Protein AF-A0A524NQM2-F1 (afdb_monomer_lite)

Secondary structure (DSSP, 8-state):
------PEEEE-TTT--EEEE--SSTT--EEES-GGG--STTPEEEEEE-TTT--EEEEEEEPP---------

pLDDT: mean 73.67, std 14.21, range [38.16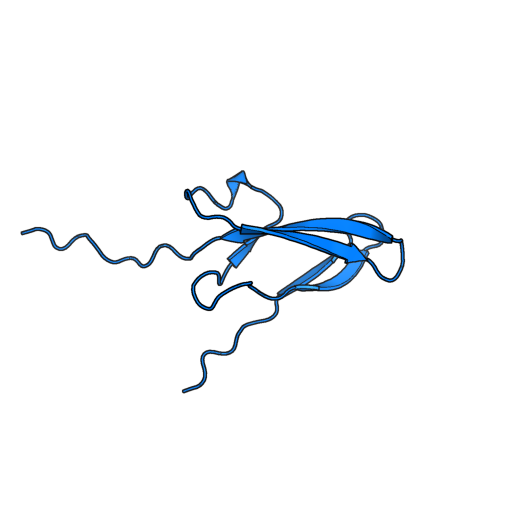, 88.88]

Sequence (73 aa):
MGINKKAKKYGCVKCGTPFEVHPPDDLHTTASRDEKACEIRGAVKMNYVCANCGATNTVHWCRRRSYSDSYHT

Foldseek 3Di:
DDPPQPFDWAQDPPHGNTDTDTDPDPQQNDKDQDPVVQVDPDWDWDWDQDPPPRDTRIITGHGPPPPDDDPDD

Structure (mmCIF, N/CA/C/O backbone):
data_AF-A0A524NQM2-F1
#
_entry.id   AF-A0A524NQM2-F1
#
loop_
_atom_site.group_PDB
_atom_site.id
_atom_site.type_symbol
_atom_site.label_atom_id
_atom_site.label_alt_id
_atom_site.label_comp_id
_atom_site.label_asym_id
_atom_site.label_entity_id
_atom_site.label_seq_id
_atom_site.pdbx_PDB_ins_code
_atom_site.Cartn_x
_atom_site.Cartn_y
_atom_site.Cartn_z
_atom_site.occupancy
_atom_site.B_iso_or_equiv
_atom_site.auth_seq_id
_atom_site.auth_comp_id
_atom_site.auth_asym_id
_atom_site.auth_atom_id
_atom_site.pdbx_PDB_model_num
ATOM 1 N N . MET A 1 1 ? 14.992 -22.735 -1.581 1.00 38.16 1 MET A N 1
ATOM 2 C CA . MET A 1 1 ? 14.728 -22.012 -0.317 1.00 38.16 1 MET A CA 1
ATOM 3 C C . MET A 1 1 ? 13.634 -20.983 -0.559 1.00 38.16 1 MET A C 1
ATOM 5 O O . MET A 1 1 ? 13.793 -20.168 -1.457 1.00 38.16 1 MET A O 1
ATOM 9 N N . GLY A 1 2 ? 12.518 -21.056 0.173 1.00 39.78 2 GLY A N 1
ATOM 10 C CA . GLY A 1 2 ? 11.386 -20.142 -0.000 1.00 39.78 2 GLY A CA 1
ATOM 11 C C . GLY A 1 2 ? 11.781 -18.709 0.343 1.00 39.78 2 GLY A C 1
ATOM 12 O O . GLY A 1 2 ? 12.142 -18.414 1.482 1.00 39.78 2 GLY A O 1
ATOM 13 N N . ILE A 1 3 ? 11.741 -17.826 -0.651 1.00 45.84 3 ILE A N 1
ATOM 14 C CA . ILE A 1 3 ? 11.867 -16.382 -0.460 1.00 45.84 3 ILE A CA 1
ATOM 15 C C . ILE A 1 3 ? 10.662 -15.947 0.371 1.00 45.84 3 ILE A C 1
ATOM 17 O O . ILE A 1 3 ? 9.544 -15.829 -0.120 1.00 45.84 3 ILE A O 1
ATOM 21 N N . ASN A 1 4 ? 10.885 -15.810 1.678 1.00 46.62 4 ASN A N 1
ATOM 22 C CA . ASN A 1 4 ? 9.902 -15.309 2.625 1.00 46.62 4 ASN A CA 1
ATOM 23 C C . ASN A 1 4 ? 9.440 -13.933 2.131 1.00 46.62 4 ASN A C 1
ATOM 25 O O . ASN A 1 4 ? 10.197 -12.962 2.223 1.00 46.62 4 ASN A O 1
ATOM 29 N N . LYS A 1 5 ? 8.215 -13.854 1.596 1.00 54.00 5 LYS A N 1
ATOM 30 C CA . LYS A 1 5 ? 7.519 -12.599 1.303 1.00 54.00 5 LYS A CA 1
ATOM 31 C C . LYS A 1 5 ? 7.340 -11.882 2.635 1.00 54.00 5 LYS A C 1
ATOM 33 O O . LYS A 1 5 ? 6.382 -12.140 3.355 1.00 54.00 5 LYS A O 1
ATOM 38 N N . LYS A 1 6 ? 8.327 -11.072 3.031 1.00 61.94 6 LYS A N 1
ATOM 39 C CA . LYS A 1 6 ? 8.345 -10.417 4.342 1.00 61.94 6 LYS A CA 1
ATOM 40 C C . LYS A 1 6 ? 7.199 -9.412 4.386 1.00 61.94 6 LYS A C 1
ATOM 42 O O . LYS A 1 6 ? 7.349 -8.287 3.913 1.00 61.94 6 LYS A O 1
ATOM 47 N N . ALA A 1 7 ? 6.064 -9.837 4.935 1.00 69.00 7 ALA A N 1
ATOM 48 C CA . ALA A 1 7 ? 4.982 -8.946 5.305 1.00 69.00 7 ALA A CA 1
ATOM 49 C C . ALA A 1 7 ? 5.573 -7.847 6.191 1.00 69.00 7 ALA A C 1
ATOM 51 O O . ALA A 1 7 ? 6.282 -8.125 7.165 1.00 69.00 7 ALA A O 1
ATOM 52 N N . LYS A 1 8 ? 5.351 -6.590 5.813 1.00 76.06 8 LYS A N 1
ATOM 53 C CA . LYS A 1 8 ? 5.764 -5.457 6.639 1.00 76.06 8 LYS A CA 1
ATOM 54 C C . LYS A 1 8 ? 4.590 -5.054 7.511 1.00 76.06 8 LYS A C 1
ATOM 56 O O . LYS A 1 8 ? 3.449 -5.070 7.069 1.00 76.06 8 LYS A O 1
ATOM 61 N N . LYS A 1 9 ? 4.877 -4.667 8.748 1.00 83.12 9 LYS A N 1
ATOM 62 C CA . LYS A 1 9 ? 3.876 -4.102 9.651 1.00 83.12 9 LYS A CA 1
ATOM 63 C C . LYS A 1 9 ? 3.995 -2.589 9.614 1.00 83.12 9 LYS A C 1
ATOM 65 O O . LYS A 1 9 ? 5.075 -2.052 9.849 1.00 83.12 9 LYS A O 1
ATOM 70 N N . TYR A 1 10 ? 2.897 -1.912 9.312 1.00 82.44 10 TYR A N 1
ATOM 71 C CA . TYR A 1 10 ? 2.785 -0.459 9.395 1.00 82.44 10 TYR A CA 1
ATOM 72 C C . TYR A 1 10 ? 1.697 -0.097 10.399 1.00 82.44 10 TYR A C 1
ATOM 74 O O . TYR A 1 10 ? 0.688 -0.779 10.482 1.00 82.44 10 TYR A O 1
ATOM 82 N N . 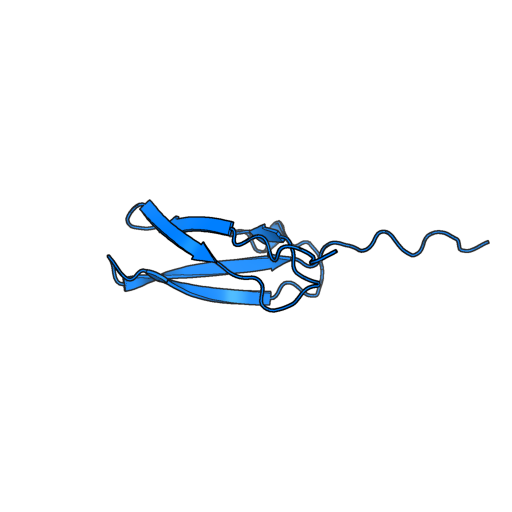GLY A 1 11 ? 1.881 0.974 11.169 1.00 86.44 11 GLY A N 1
ATOM 83 C CA . GLY A 1 11 ? 0.835 1.489 12.063 1.00 86.44 11 GLY A CA 1
ATOM 84 C C . GLY A 1 11 ? -0.034 2.510 11.344 1.00 86.44 11 GLY A C 1
ATOM 85 O O . GLY A 1 11 ? 0.517 3.422 10.743 1.00 86.44 11 GLY A O 1
ATOM 86 N N . CYS A 1 12 ? -1.359 2.393 11.363 1.00 87.62 12 CYS A N 1
ATOM 87 C CA . CYS A 1 12 ? -2.244 3.329 10.665 1.00 87.62 12 CYS A CA 1
ATOM 88 C C . CYS A 1 12 ? -1.879 4.791 10.960 1.00 87.62 12 CYS A C 1
ATOM 90 O O . CYS A 1 12 ? -1.667 5.153 12.114 1.00 87.62 12 CYS A O 1
ATOM 92 N N . VAL A 1 13 ? -1.839 5.641 9.930 1.00 84.50 13 VAL A N 1
ATOM 93 C CA . VAL A 1 13 ? -1.465 7.060 10.082 1.00 84.50 13 VAL A CA 1
ATOM 94 C C . VAL A 1 13 ? -2.403 7.837 11.009 1.00 84.50 13 VAL A C 1
ATOM 96 O O . VAL A 1 13 ? -2.006 8.858 11.552 1.00 84.50 13 VAL A O 1
ATOM 99 N N . LYS A 1 14 ? -3.638 7.353 11.197 1.00 85.00 14 LYS A N 1
ATOM 100 C CA . LYS A 1 14 ? -4.674 8.034 11.980 1.00 85.00 14 LYS A CA 1
ATOM 101 C C . LYS A 1 14 ? -4.786 7.515 13.414 1.00 85.00 14 LYS A C 1
ATOM 103 O O . LYS A 1 14 ? -4.883 8.308 14.338 1.00 85.00 14 LYS A O 1
ATOM 108 N N . CYS A 1 15 ? -4.802 6.194 13.599 1.00 86.81 15 CYS A N 1
ATOM 109 C CA . CYS A 1 15 ? -5.042 5.568 14.907 1.00 86.81 15 CYS A CA 1
ATOM 110 C C . CYS A 1 15 ? -3.856 4.754 15.441 1.00 86.81 15 CYS A C 1
ATOM 112 O O . CYS A 1 15 ? -3.943 4.194 16.527 1.00 86.81 15 CYS A O 1
ATOM 114 N N . GLY A 1 16 ? -2.773 4.612 14.672 1.00 86.31 16 GLY A N 1
ATOM 115 C CA . GLY A 1 16 ? -1.591 3.840 15.061 1.00 86.31 16 GLY A CA 1
ATOM 116 C C . GLY A 1 16 ? -1.758 2.319 15.012 1.00 86.31 16 GLY A C 1
ATOM 117 O O . GLY A 1 16 ? -0.767 1.610 15.161 1.00 86.31 16 GLY A O 1
ATOM 118 N N . THR A 1 17 ? -2.966 1.796 14.757 1.00 87.88 17 THR A N 1
ATOM 119 C CA . THR A 1 17 ? -3.230 0.347 14.731 1.00 87.88 17 THR A CA 1
ATOM 120 C C . THR A 1 17 ? -2.297 -0.361 13.744 1.00 87.88 17 THR A C 1
ATOM 122 O O . THR A 1 17 ? -2.274 0.028 12.571 1.00 87.88 17 THR A O 1
ATOM 125 N N . PRO A 1 18 ? -1.538 -1.383 14.178 1.00 87.25 18 PRO A N 1
ATOM 126 C CA . PRO A 1 18 ? -0.657 -2.127 13.294 1.00 87.25 18 PRO A CA 1
ATOM 127 C C . PRO A 1 18 ? -1.481 -2.930 12.284 1.00 87.25 18 PRO A C 1
ATOM 129 O O . PRO A 1 18 ? -2.427 -3.621 12.649 1.00 87.25 18 PRO A O 1
ATOM 132 N N . PHE A 1 19 ? -1.108 -2.843 11.014 1.00 85.00 19 PHE A N 1
ATOM 133 C CA . PHE A 1 19 ? -1.661 -3.632 9.925 1.00 85.00 19 PHE A CA 1
ATOM 134 C C . PHE A 1 19 ? -0.526 -4.229 9.096 1.00 85.00 19 PHE A C 1
ATOM 136 O O . PHE A 1 19 ? 0.555 -3.643 8.963 1.00 85.00 19 PHE A O 1
ATOM 143 N N . GLU A 1 20 ? -0.768 -5.422 8.569 1.00 85.44 20 GLU A N 1
ATOM 144 C CA . GLU A 1 20 ? 0.176 -6.126 7.712 1.00 85.44 20 GLU A CA 1
ATOM 145 C C . GLU A 1 20 ? -0.040 -5.710 6.261 1.00 85.44 20 GLU A C 1
ATOM 147 O O . GLU A 1 20 ? -1.163 -5.664 5.762 1.00 85.44 20 GLU A O 1
ATOM 152 N N . VAL A 1 21 ? 1.058 -5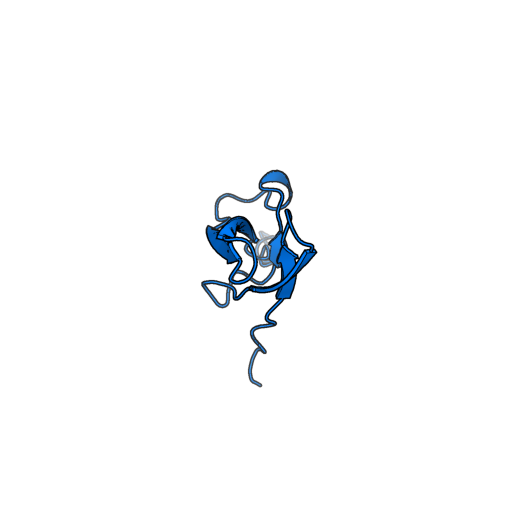.368 5.595 1.00 84.62 21 VAL A N 1
ATOM 153 C CA . VAL A 1 21 ? 1.074 -5.040 4.175 1.00 84.62 21 VAL A CA 1
ATOM 154 C C . VAL A 1 21 ? 1.902 -6.072 3.441 1.00 84.62 21 VAL A C 1
ATOM 156 O O . VAL A 1 21 ? 3.008 -6.436 3.862 1.00 84.62 21 VAL A O 1
ATOM 159 N N . HIS A 1 22 ? 1.360 -6.508 2.311 1.00 83.06 22 HIS A N 1
ATOM 160 C CA . HIS A 1 22 ? 1.977 -7.504 1.457 1.00 83.06 22 HIS A CA 1
ATOM 161 C C . HIS A 1 22 ? 2.380 -6.873 0.129 1.00 83.06 22 HIS A C 1
ATOM 163 O O . HIS A 1 22 ? 1.639 -6.044 -0.409 1.00 83.06 22 HIS A O 1
ATOM 169 N N . PRO A 1 23 ? 3.560 -7.231 -0.390 1.00 81.69 23 PRO A N 1
ATOM 170 C CA . PRO A 1 23 ? 3.956 -6.775 -1.703 1.00 81.69 23 PRO A CA 1
ATOM 171 C C . PRO A 1 23 ? 3.048 -7.398 -2.768 1.00 81.69 23 PRO A C 1
ATOM 173 O O . PRO A 1 23 ? 2.628 -8.547 -2.601 1.00 81.69 23 PRO A O 1
ATOM 176 N N . PRO A 1 24 ? 2.762 -6.670 -3.859 1.00 77.69 24 PRO A N 1
ATOM 177 C CA . PRO A 1 24 ? 1.990 -7.216 -4.969 1.00 77.69 24 PRO A CA 1
ATOM 178 C C . PRO A 1 24 ? 2.745 -8.355 -5.677 1.00 77.69 24 PRO A C 1
ATOM 180 O O . PRO A 1 24 ? 2.133 -9.354 -6.039 1.00 77.69 24 PRO A O 1
ATOM 183 N N . ASP A 1 25 ? 4.078 -8.253 -5.778 1.00 74.50 25 ASP A N 1
ATOM 184 C CA . ASP A 1 25 ? 4.939 -9.187 -6.512 1.00 74.50 25 ASP A CA 1
ATOM 185 C C . ASP A 1 25 ? 6.257 -9.482 -5.777 1.00 74.50 25 ASP A C 1
ATOM 187 O O . ASP A 1 25 ? 6.712 -8.711 -4.928 1.00 74.50 25 ASP A O 1
ATOM 191 N N . ASP A 1 26 ? 6.931 -10.571 -6.166 1.00 66.88 26 ASP A N 1
ATOM 192 C CA . ASP A 1 26 ? 8.241 -10.984 -5.627 1.00 66.88 26 ASP A CA 1
ATOM 193 C C . ASP A 1 26 ? 9.375 -9.974 -5.907 1.00 66.88 26 ASP A C 1
ATOM 195 O O . ASP A 1 26 ? 10.416 -9.985 -5.249 1.00 66.88 26 ASP A O 1
ATOM 199 N N . LEU A 1 27 ? 9.170 -9.051 -6.850 1.00 68.06 27 LEU A N 1
ATOM 200 C CA . LEU A 1 27 ? 10.123 -7.991 -7.193 1.00 68.06 27 LEU A CA 1
ATOM 201 C C . LEU A 1 27 ? 10.062 -6.785 -6.238 1.00 68.06 27 LEU A C 1
ATOM 203 O O . LEU A 1 27 ? 11.043 -6.044 -6.088 1.00 68.06 27 LEU A O 1
ATOM 207 N N . HIS A 1 28 ? 8.921 -6.561 -5.588 1.00 73.69 28 HIS A N 1
ATOM 208 C CA . HIS A 1 28 ? 8.658 -5.370 -4.785 1.00 73.69 28 HIS A CA 1
ATOM 209 C C . HIS A 1 28 ? 8.868 -5.636 -3.300 1.00 73.69 28 HIS A C 1
ATOM 211 O O . HIS A 1 28 ? 7.932 -5.791 -2.536 1.00 73.69 28 HIS A O 1
ATOM 217 N N . THR A 1 29 ? 10.115 -5.659 -2.845 1.00 70.69 29 THR A N 1
ATOM 218 C CA . THR A 1 29 ? 10.421 -6.033 -1.452 1.00 70.69 29 THR A CA 1
ATOM 219 C C . THR A 1 29 ? 10.312 -4.886 -0.444 1.00 70.69 29 THR A C 1
ATOM 221 O O . THR A 1 29 ? 10.376 -5.112 0.767 1.00 70.69 29 THR A O 1
ATOM 224 N N . THR A 1 30 ? 10.212 -3.639 -0.909 1.00 76.62 30 THR A N 1
ATOM 225 C CA . THR A 1 30 ? 10.325 -2.460 -0.043 1.00 76.62 30 THR A CA 1
ATOM 226 C C . THR A 1 30 ? 9.040 -1.651 -0.063 1.00 76.62 30 THR A C 1
ATOM 228 O O . THR A 1 30 ? 8.786 -0.936 -1.015 1.00 76.62 30 THR A O 1
ATOM 231 N N . ALA A 1 31 ? 8.258 -1.699 1.013 1.00 79.81 31 ALA A N 1
ATOM 232 C CA . ALA A 1 31 ? 7.211 -0.707 1.247 1.00 79.81 31 ALA A CA 1
ATOM 233 C C . ALA A 1 31 ? 7.790 0.610 1.795 1.00 79.81 31 ALA A C 1
ATOM 235 O O . ALA A 1 31 ? 8.725 0.582 2.607 1.00 79.81 31 ALA A O 1
ATOM 236 N N . SER A 1 32 ? 7.198 1.727 1.377 1.00 81.06 32 SER A N 1
ATOM 237 C CA . SER A 1 32 ? 7.369 3.078 1.911 1.00 81.06 32 SER A CA 1
ATOM 238 C C . SER A 1 32 ? 6.034 3.833 1.882 1.00 81.06 32 SER A C 1
ATOM 240 O O . SER A 1 32 ? 5.118 3.456 1.156 1.00 81.06 32 SER A O 1
ATOM 242 N N . ARG A 1 33 ? 5.898 4.891 2.681 1.00 79.56 33 ARG A N 1
ATOM 243 C CA . ARG A 1 33 ? 4.747 5.815 2.605 1.00 79.56 33 ARG A CA 1
ATOM 244 C C . ARG A 1 33 ? 5.001 6.979 1.669 1.00 79.56 33 ARG A C 1
ATOM 246 O O . ARG A 1 33 ? 4.068 7.514 1.088 1.00 79.56 33 ARG A O 1
ATOM 253 N N . ASP A 1 34 ? 6.266 7.329 1.518 1.00 76.00 34 ASP A N 1
ATOM 254 C CA . ASP A 1 34 ? 6.701 8.394 0.646 1.00 76.00 34 ASP A CA 1
ATOM 255 C C . ASP A 1 34 ? 6.932 7.847 -0.755 1.00 76.00 34 ASP A C 1
ATOM 257 O O . ASP A 1 34 ? 7.776 6.974 -0.967 1.00 76.00 34 ASP A O 1
ATOM 261 N N . GLU A 1 35 ? 6.222 8.413 -1.727 1.00 68.50 35 GLU A N 1
ATOM 262 C CA . GLU A 1 35 ? 6.460 8.144 -3.145 1.00 68.50 35 GLU A CA 1
ATOM 263 C C . GLU A 1 35 ? 7.913 8.439 -3.531 1.00 68.50 35 GLU A C 1
ATOM 265 O O . GLU A 1 35 ? 8.525 7.670 -4.268 1.00 68.50 35 GLU A O 1
ATOM 270 N N . LYS A 1 36 ? 8.492 9.503 -2.958 1.00 67.12 36 LYS A N 1
ATOM 271 C CA . LYS A 1 36 ? 9.882 9.909 -3.200 1.00 67.12 36 LYS A CA 1
ATOM 272 C C . LYS A 1 36 ? 10.903 8.879 -2.728 1.00 67.12 36 LYS A C 1
ATOM 274 O O . LYS A 1 36 ? 11.992 8.831 -3.276 1.00 67.12 36 LYS A O 1
ATOM 279 N N . ALA A 1 37 ? 10.565 8.040 -1.748 1.00 65.31 37 ALA A N 1
ATOM 280 C CA . ALA A 1 37 ? 11.454 6.958 -1.329 1.00 65.31 37 ALA A CA 1
ATOM 281 C C . ALA A 1 37 ? 11.568 5.864 -2.405 1.00 65.31 37 ALA A C 1
ATOM 283 O O . ALA A 1 37 ? 12.548 5.121 -2.439 1.00 65.31 37 ALA A O 1
ATOM 284 N N . CYS A 1 38 ? 10.578 5.767 -3.296 1.00 63.19 38 CYS A N 1
ATOM 285 C CA . CYS A 1 38 ? 10.648 4.952 -4.495 1.00 63.19 38 CYS A CA 1
ATOM 286 C C . CYS A 1 38 ? 11.062 5.826 -5.694 1.00 63.19 38 CYS A C 1
ATOM 288 O O . CYS A 1 38 ? 10.254 6.102 -6.574 1.00 63.19 38 CYS A O 1
ATOM 290 N N . GLU A 1 39 ? 12.333 6.229 -5.773 1.00 59.28 39 GLU A N 1
ATOM 291 C CA . GLU A 1 39 ? 12.924 7.029 -6.874 1.00 59.28 39 GLU A CA 1
ATOM 292 C C . GLU A 1 39 ? 12.910 6.354 -8.271 1.00 59.28 39 GLU A C 1
ATOM 294 O O . GLU A 1 39 ? 13.630 6.744 -9.190 1.00 59.28 39 GLU A O 1
ATOM 299 N N . ILE A 1 40 ? 12.131 5.290 -8.466 1.00 57.31 40 ILE A N 1
ATOM 300 C CA . ILE A 1 40 ? 12.226 4.415 -9.632 1.00 57.31 40 ILE A CA 1
ATOM 301 C C . ILE A 1 40 ? 10.837 4.269 -10.244 1.00 57.31 40 ILE A C 1
ATOM 303 O O . ILE A 1 40 ? 9.905 3.802 -9.586 1.00 57.31 40 ILE A O 1
ATOM 307 N N . ARG A 1 41 ? 10.716 4.632 -11.529 1.00 59.59 41 ARG A N 1
ATOM 308 C CA . ARG A 1 41 ? 9.578 4.291 -12.398 1.00 59.59 41 ARG A CA 1
ATOM 309 C C . ARG A 1 41 ? 9.234 2.806 -12.205 1.00 59.59 41 ARG A C 1
ATOM 311 O O . ARG A 1 41 ? 9.979 1.945 -12.662 1.00 59.59 41 ARG A O 1
ATOM 318 N N . GLY A 1 42 ? 8.155 2.511 -11.478 1.00 65.19 42 GLY A N 1
ATOM 319 C CA . GLY A 1 42 ? 7.787 1.138 -11.099 1.00 65.19 42 GLY A CA 1
ATOM 320 C C . GLY A 1 42 ? 7.351 0.941 -9.644 1.00 65.19 42 GLY A C 1
ATOM 321 O O . GLY A 1 42 ? 7.134 -0.200 -9.234 1.00 65.19 42 GLY A O 1
ATOM 322 N N . ALA A 1 43 ? 7.224 2.014 -8.858 1.00 75.31 43 ALA A N 1
ATOM 323 C CA . ALA A 1 43 ? 6.567 1.952 -7.557 1.00 75.31 43 ALA A CA 1
ATOM 324 C C . ALA A 1 43 ? 5.072 1.631 -7.717 1.00 75.31 43 ALA A C 1
ATOM 326 O O . ALA A 1 43 ? 4.356 2.354 -8.412 1.00 75.31 43 ALA A O 1
ATOM 327 N N . VAL A 1 44 ? 4.590 0.577 -7.060 1.00 82.06 44 VAL A N 1
ATOM 328 C CA . VAL A 1 44 ? 3.165 0.216 -7.071 1.00 82.06 44 VAL A CA 1
ATOM 329 C C . VAL A 1 44 ? 2.491 0.821 -5.850 1.00 82.06 44 VAL A C 1
ATOM 331 O O . VAL A 1 44 ? 2.913 0.587 -4.718 1.00 82.06 44 VAL A O 1
ATOM 334 N N . LYS A 1 45 ? 1.436 1.606 -6.071 1.00 85.69 45 LYS A N 1
ATOM 335 C CA . LYS A 1 45 ? 0.632 2.181 -4.990 1.00 85.69 45 LYS A CA 1
ATOM 336 C C . LYS A 1 45 ? -0.441 1.184 -4.580 1.00 85.69 45 LYS A C 1
ATOM 338 O O . LYS A 1 45 ? -1.206 0.723 -5.421 1.00 85.69 45 LYS A O 1
ATOM 343 N N . MET A 1 46 ? -0.517 0.884 -3.292 1.00 86.19 46 MET A N 1
ATOM 344 C CA . MET A 1 46 ? -1.572 0.060 -2.714 1.00 86.19 46 MET A CA 1
ATOM 345 C C . MET A 1 46 ? -2.254 0.813 -1.581 1.00 86.19 46 MET A C 1
ATOM 347 O O . MET A 1 46 ? -1.595 1.408 -0.729 1.00 86.19 46 MET A O 1
ATOM 351 N N . ASN A 1 47 ? -3.582 0.763 -1.568 1.00 88.06 47 ASN A N 1
ATOM 352 C CA . ASN A 1 47 ? -4.399 1.397 -0.545 1.00 88.06 47 ASN A CA 1
ATOM 353 C C . ASN A 1 47 ? -4.871 0.347 0.461 1.00 88.06 47 ASN A C 1
ATOM 355 O O . ASN A 1 47 ? -5.478 -0.651 0.083 1.00 88.06 47 ASN A O 1
ATOM 359 N N . TYR A 1 48 ? -4.612 0.601 1.739 1.00 86.00 48 TYR A N 1
ATOM 360 C CA . TYR A 1 48 ? -4.979 -0.267 2.851 1.00 86.00 48 TYR A CA 1
ATOM 361 C C . TYR A 1 48 ? -5.967 0.449 3.765 1.00 86.00 48 TYR A C 1
ATOM 363 O O . TYR A 1 48 ? -5.620 1.431 4.427 1.00 86.00 48 TYR A O 1
ATOM 371 N N . VAL A 1 49 ? -7.202 -0.042 3.820 1.00 87.88 49 VAL A N 1
ATOM 372 C CA . VAL A 1 49 ? -8.218 0.498 4.728 1.00 87.88 49 VAL A CA 1
ATOM 373 C C . VAL A 1 49 ? -7.986 -0.075 6.121 1.00 87.88 49 VAL A C 1
ATOM 375 O O . VAL A 1 49 ? -7.909 -1.287 6.308 1.00 87.88 49 VAL A O 1
ATOM 378 N N . CYS A 1 50 ? -7.846 0.800 7.112 1.00 86.88 50 CYS A N 1
ATOM 379 C CA . CYS A 1 50 ? -7.706 0.374 8.495 1.00 86.88 50 CYS A CA 1
ATOM 380 C C . CYS A 1 50 ? -9.032 -0.204 9.002 1.00 86.88 50 CYS A C 1
ATOM 382 O O . CYS A 1 50 ? -10.033 0.506 9.029 1.00 86.88 50 CYS A O 1
ATOM 384 N N . ALA A 1 51 ? -9.016 -1.447 9.486 1.00 85.75 51 ALA A N 1
ATOM 385 C CA . ALA A 1 51 ? -10.199 -2.092 10.059 1.00 85.75 51 ALA A CA 1
AT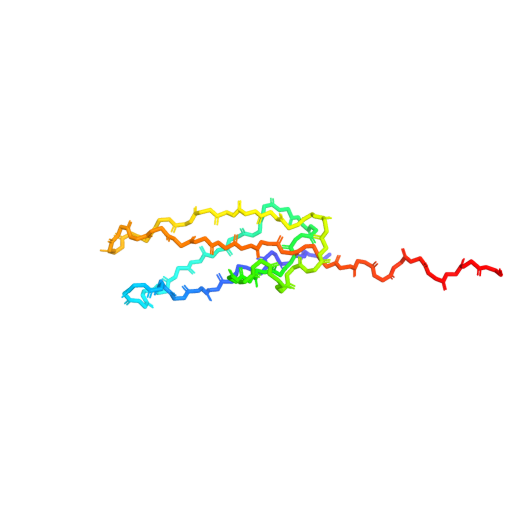OM 386 C C . ALA A 1 51 ? -10.730 -1.385 11.323 1.00 85.75 51 ALA A C 1
ATOM 388 O O . ALA A 1 51 ? -11.909 -1.485 11.630 1.00 85.75 51 ALA A O 1
ATOM 389 N N . ASN A 1 52 ? -9.867 -0.660 12.043 1.00 87.75 52 ASN A N 1
ATOM 390 C CA . ASN A 1 52 ? -10.228 -0.024 13.308 1.00 87.75 52 ASN A CA 1
ATOM 391 C C . ASN A 1 52 ? -10.866 1.365 13.126 1.00 87.75 52 ASN A C 1
ATOM 393 O O . ASN A 1 52 ? -11.855 1.688 13.769 1.00 87.75 52 ASN A O 1
ATOM 397 N N . CYS A 1 53 ? -10.303 2.208 12.251 1.00 88.88 53 CYS A N 1
ATOM 398 C CA . CYS A 1 53 ? -10.753 3.599 12.089 1.00 88.88 53 CYS A CA 1
ATOM 399 C C . CYS A 1 53 ? -11.279 3.944 10.688 1.00 88.88 53 CYS A C 1
ATOM 401 O O . CYS A 1 53 ? -11.642 5.095 10.443 1.00 88.88 53 CYS A O 1
ATOM 403 N N . GLY A 1 54 ? -11.249 2.998 9.745 1.00 87.00 54 GLY A N 1
ATOM 404 C CA . GLY A 1 54 ? -11.661 3.213 8.355 1.00 87.00 54 GLY A CA 1
ATOM 405 C C . GLY A 1 54 ? -10.736 4.125 7.541 1.00 87.00 54 GLY A C 1
ATOM 406 O O . GLY A 1 54 ? -11.039 4.438 6.393 1.00 87.00 54 GLY A O 1
ATOM 407 N N . ALA A 1 55 ? -9.605 4.576 8.095 1.00 88.69 55 ALA A N 1
ATOM 408 C CA . ALA A 1 55 ? -8.680 5.443 7.369 1.00 88.69 55 ALA A CA 1
ATOM 409 C C . ALA A 1 55 ? -7.967 4.682 6.243 1.00 88.69 55 ALA A C 1
ATOM 411 O O . ALA A 1 55 ? -7.505 3.555 6.437 1.00 88.69 55 ALA A O 1
ATOM 412 N N . THR A 1 56 ? -7.825 5.328 5.085 1.00 88.69 56 THR A N 1
ATOM 413 C CA . THR A 1 56 ? -7.084 4.779 3.9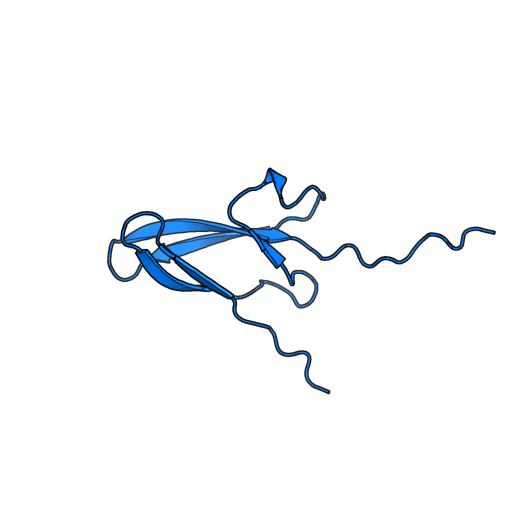44 1.00 88.69 56 THR A CA 1
ATOM 414 C C . THR A 1 56 ? -5.597 5.086 4.102 1.00 88.69 56 THR A C 1
ATOM 416 O O . THR A 1 56 ? -5.198 6.245 4.171 1.00 88.69 56 THR A O 1
ATOM 419 N N . ASN A 1 57 ? -4.771 4.045 4.174 1.00 86.69 57 ASN A N 1
ATOM 420 C CA . ASN A 1 57 ? -3.319 4.135 4.259 1.00 86.69 57 ASN A CA 1
ATOM 421 C C . ASN A 1 57 ? -2.732 3.769 2.899 1.00 86.69 57 ASN A C 1
ATOM 423 O O . ASN A 1 57 ? -2.789 2.610 2.489 1.00 86.69 57 ASN A O 1
ATOM 427 N N . THR A 1 58 ? -2.155 4.741 2.207 1.00 88.25 58 THR A N 1
ATOM 428 C CA . THR A 1 58 ? -1.458 4.489 0.946 1.00 88.25 58 THR A CA 1
ATOM 429 C C . THR A 1 58 ? -0.029 4.045 1.232 1.00 88.25 58 THR A C 1
ATOM 431 O O . THR A 1 58 ? 0.711 4.695 1.972 1.00 88.25 58 THR A O 1
ATOM 434 N N . VAL A 1 59 ? 0.349 2.905 0.666 1.00 87.25 59 VAL A N 1
ATOM 435 C CA . VAL A 1 59 ? 1.684 2.323 0.768 1.00 87.25 59 VAL A CA 1
ATOM 436 C C . VAL A 1 59 ? 2.229 2.124 -0.636 1.00 87.25 59 VAL A C 1
ATOM 438 O O . VAL A 1 59 ? 1.591 1.520 -1.496 1.00 87.25 59 VAL A O 1
ATOM 441 N N . HIS A 1 60 ? 3.423 2.649 -0.857 1.00 85.69 60 HIS A N 1
ATOM 442 C CA . HIS A 1 60 ? 4.168 2.554 -2.096 1.00 85.69 60 HIS A CA 1
ATOM 443 C C . HIS A 1 60 ? 5.154 1.399 -1.987 1.00 85.69 60 HIS A C 1
ATOM 445 O O . HIS A 1 60 ? 6.054 1.399 -1.148 1.00 85.69 60 HIS A O 1
ATOM 451 N N . TRP A 1 61 ? 4.987 0.403 -2.842 1.00 83.56 61 TRP A N 1
ATOM 452 C CA . TRP A 1 61 ? 5.901 -0.717 -2.958 1.00 83.56 61 TRP A CA 1
ATOM 453 C C . TRP A 1 61 ? 6.950 -0.400 -4.010 1.00 83.56 61 TRP A C 1
ATOM 455 O O . TRP A 1 61 ? 6.648 -0.332 -5.199 1.00 83.56 61 TRP A O 1
ATOM 465 N N . CYS A 1 62 ? 8.188 -0.195 -3.575 1.00 79.00 62 CYS A N 1
ATOM 466 C CA . CYS A 1 62 ? 9.335 -0.004 -4.443 1.00 79.00 62 CYS A CA 1
ATOM 467 C C . CYS A 1 62 ? 9.905 -1.358 -4.865 1.00 79.00 62 CYS A C 1
ATOM 469 O O . CYS A 1 62 ? 10.121 -2.260 -4.043 1.00 79.00 62 CYS A O 1
ATOM 471 N N . ARG A 1 63 ? 10.237 -1.465 -6.151 1.00 74.38 63 ARG A N 1
ATOM 472 C CA . ARG A 1 63 ? 11.084 -2.542 -6.655 1.00 74.38 63 ARG A CA 1
ATOM 473 C C . ARG A 1 63 ? 12.493 -2.334 -6.106 1.00 74.38 63 ARG A C 1
ATOM 475 O O . ARG A 1 63 ? 13.011 -1.217 -6.168 1.00 74.38 63 ARG A O 1
ATOM 482 N N . ARG A 1 64 ? 13.140 -3.379 -5.585 1.00 68.88 64 ARG A N 1
ATOM 483 C CA . ARG A 1 64 ? 14.598 -3.304 -5.388 1.00 68.88 64 ARG A CA 1
ATOM 484 C C . ARG A 1 64 ? 15.207 -3.046 -6.767 1.00 68.88 64 ARG A C 1
ATOM 486 O O . ARG A 1 64 ? 14.873 -3.775 -7.699 1.00 68.88 64 ARG A O 1
ATOM 493 N N . ARG A 1 65 ? 16.090 -2.048 -6.922 1.00 59.97 65 ARG A N 1
ATOM 494 C CA . ARG A 1 65 ? 17.005 -2.089 -8.072 1.00 59.97 65 ARG A CA 1
ATOM 495 C C . ARG A 1 65 ? 17.753 -3.406 -7.926 1.00 59.97 65 ARG A C 1
ATOM 497 O O . ARG A 1 65 ? 18.527 -3.562 -6.984 1.00 59.97 65 ARG A O 1
ATOM 504 N N . SER A 1 66 ? 17.471 -4.367 -8.798 1.00 53.25 66 SER A N 1
ATOM 505 C CA . SER A 1 66 ? 18.442 -5.411 -9.072 1.00 53.25 66 SER A CA 1
ATOM 506 C C . SER A 1 66 ? 19.678 -4.654 -9.530 1.00 53.25 66 SER A C 1
ATOM 508 O O . SER A 1 66 ? 19.639 -3.960 -10.544 1.00 53.25 66 SER A O 1
ATOM 510 N N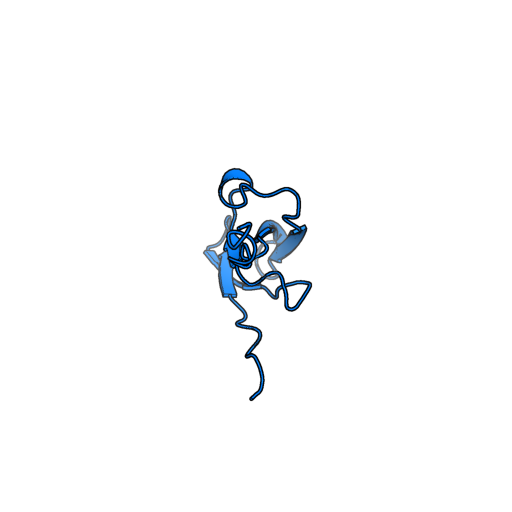 . TYR A 1 67 ? 20.719 -4.653 -8.703 1.00 50.31 67 TYR A N 1
ATOM 511 C CA . TYR A 1 67 ? 22.041 -4.207 -9.104 1.00 50.31 67 TYR A CA 1
ATOM 512 C C . TYR A 1 67 ? 22.516 -5.204 -10.165 1.00 50.31 67 TYR A C 1
ATOM 514 O O . TYR A 1 67 ? 23.123 -6.222 -9.859 1.00 50.31 67 TYR A O 1
ATOM 522 N N . SER A 1 68 ? 22.077 -5.004 -11.397 1.00 58.12 68 SER A N 1
ATOM 523 C CA . SER A 1 68 ? 22.431 -5.819 -12.548 1.00 58.12 68 SER A CA 1
ATOM 524 C C . SER A 1 68 ? 22.239 -4.945 -13.777 1.00 58.12 68 SER A C 1
ATOM 526 O O . SER A 1 68 ? 21.185 -5.009 -14.399 1.00 58.12 68 SER A O 1
ATOM 528 N N . ASP A 1 69 ? 23.173 -4.022 -14.007 1.00 48.22 69 ASP A N 1
ATOM 529 C CA . ASP A 1 69 ? 23.826 -3.897 -15.319 1.00 48.22 69 ASP A CA 1
ATOM 530 C C . ASP A 1 69 ? 24.945 -2.840 -15.279 1.00 48.22 69 ASP A C 1
ATOM 532 O O . ASP A 1 69 ? 24.813 -1.725 -15.772 1.00 48.22 69 ASP A O 1
ATOM 536 N N . SER A 1 70 ? 26.070 -3.162 -14.647 1.00 48.56 70 SER A N 1
ATOM 537 C CA . SER A 1 70 ? 27.313 -2.437 -14.934 1.00 48.56 70 SER A CA 1
ATOM 538 C C . SER A 1 70 ? 28.460 -3.425 -15.088 1.00 48.56 70 SER A C 1
ATOM 540 O O . SER A 1 70 ? 29.468 -3.351 -14.393 1.00 48.56 70 SER A O 1
ATOM 542 N N . TYR A 1 71 ? 28.257 -4.377 -15.997 1.00 56.91 71 TYR A N 1
ATOM 543 C CA . TYR A 1 71 ? 29.333 -5.031 -16.735 1.00 56.91 71 TYR A CA 1
ATOM 544 C C . TYR A 1 71 ? 29.066 -4.795 -18.222 1.00 56.91 71 TYR A C 1
ATOM 546 O O . TYR A 1 71 ? 28.746 -5.720 -18.959 1.00 56.91 71 TYR A O 1
ATOM 554 N N . HIS A 1 72 ? 29.140 -3.537 -18.651 1.00 53.38 72 HIS A N 1
ATOM 555 C CA . HIS A 1 72 ? 29.420 -3.252 -20.050 1.00 53.38 72 HIS A CA 1
ATOM 556 C C . HIS A 1 72 ? 30.912 -2.910 -20.127 1.00 53.38 72 HIS A C 1
ATOM 558 O O . HIS A 1 72 ? 31.355 -1.910 -19.565 1.00 53.38 72 HIS A O 1
ATOM 564 N N . THR A 1 73 ? 31.620 -3.892 -20.692 1.00 51.88 73 THR A N 1
ATOM 565 C CA . THR A 1 73 ? 32.991 -3.955 -21.234 1.00 51.88 73 THR A CA 1
ATOM 566 C C . THR A 1 73 ? 33.690 -2.643 -21.535 1.00 51.88 73 THR A C 1
ATOM 568 O O . THR A 1 73 ? 33.053 -1.788 -22.189 1.00 51.88 73 THR A O 1
#

Radius of gyration: 14.58 Å; chains: 1; bounding box: 45×32×36 Å